Protein AF-A0A1M7BBT3-F1 (afdb_monomer_lite)

Radius of gyration: 15.67 Å; chains: 1; bounding box: 38×33×45 Å

Organism: NCBI:txid1123231

Sequence (164 aa):
MENLIQQIEKDLKNNKLELHSEPFFNFFADESNIVQGPHICQAVLFFNKALQILDIEPAEADREEHVLTGDYFFSQFYKILAAHNEYKVINDVSGISKVITSKKSAYARIPENPSHKELQHLLFAPLIYLVDNGYAHESLFNLIDQYIEDVDADRLPYITKKFG

Secondary structure (DSSP, 8-state):
-HHHHHHHHHHTT-TTS-GGG-HHHHHHHSGGGB-S-HHHHHHHHHHHHHHHHHHS---GGGHHHHHHHHHHHHHHHHHHHHHTT-HHHHHHHHHHHHHHHHHHHHHTTSSPPPPHHHHHHHHHHHHHHHHHTTSB-THHHHHHHHHHHH--GGG-TTTS----

Foldseek 3Di:
DVVVVVVLCVVLVPPPVPCVPDPLSVCLVPCVQFQDDSLLSQLLVLLLVLLVLVQFDDDPVCVVSSNVSSVVSPVSSCVSCVVVVVVVLVVVSVVLLVVLLVVLQVQLVDQDADDLVVVLSNRPVSVVVCVVVRGGDPCVVVVSSVVSVVDDPVRRCSRHPDDD

Structure (mmCIF, N/CA/C/O backbone):
data_AF-A0A1M7BBT3-F1
#
_entry.id   AF-A0A1M7BBT3-F1
#
loop_
_atom_site.group_PDB
_atom_site.id
_atom_site.type_symbol
_atom_site.label_atom_id
_atom_site.label_alt_id
_atom_site.label_comp_id
_atom_site.label_asym_id
_atom_site.label_entity_id
_atom_site.label_seq_id
_atom_site.pdbx_PDB_ins_code
_atom_site.Cartn_x
_atom_site.Cartn_y
_atom_site.Cartn_z
_atom_site.occupancy
_atom_site.B_iso_or_equiv
_atom_site.auth_seq_id
_atom_site.auth_comp_id
_atom_site.auth_asym_id
_atom_site.auth_atom_id
_atom_site.pdbx_PDB_model_num
ATOM 1 N N . MET A 1 1 ? -8.826 12.543 8.088 1.00 69.19 1 MET A N 1
ATOM 2 C CA . MET A 1 1 ? -7.850 12.293 7.003 1.00 69.19 1 MET A CA 1
ATOM 3 C C . MET A 1 1 ? -7.125 13.576 6.587 1.00 69.19 1 MET A C 1
ATOM 5 O O . MET A 1 1 ? -5.904 13.610 6.634 1.00 69.19 1 MET A O 1
ATOM 9 N N . GLU A 1 2 ? -7.859 14.647 6.279 1.00 67.06 2 GLU A N 1
ATOM 10 C CA . GLU A 1 2 ? -7.337 15.911 5.727 1.00 67.06 2 GLU A CA 1
ATOM 11 C C . GLU A 1 2 ? -6.203 16.571 6.536 1.00 67.06 2 GLU A C 1
ATOM 13 O O . GLU A 1 2 ? -5.148 16.856 5.978 1.00 67.06 2 GLU A O 1
ATOM 18 N N . ASN A 1 3 ? -6.348 16.701 7.863 1.00 70.12 3 ASN A N 1
ATOM 19 C CA . ASN A 1 3 ? -5.288 17.247 8.728 1.00 70.12 3 ASN A CA 1
ATOM 20 C C . ASN A 1 3 ? -3.985 16.430 8.689 1.00 70.12 3 ASN A C 1
ATOM 22 O O . ASN A 1 3 ? -2.905 16.994 8.850 1.00 70.12 3 ASN A O 1
ATOM 26 N N . LEU A 1 4 ? -4.075 15.108 8.496 1.00 69.81 4 LEU A N 1
ATOM 27 C CA . LEU A 1 4 ? -2.884 14.267 8.399 1.00 69.81 4 LEU A CA 1
ATOM 28 C C . LEU A 1 4 ? -2.223 14.422 7.030 1.00 69.81 4 LEU A C 1
ATOM 30 O O . LEU A 1 4 ? -1.008 14.531 6.980 1.00 69.81 4 LEU A O 1
ATOM 34 N N . ILE A 1 5 ? -2.998 14.491 5.944 1.00 69.25 5 ILE A N 1
ATOM 35 C CA . ILE A 1 5 ? -2.448 14.732 4.603 1.00 69.25 5 ILE A CA 1
ATOM 36 C C . ILE A 1 5 ? -1.713 16.081 4.567 1.00 69.25 5 ILE A C 1
ATOM 38 O O . ILE A 1 5 ? -0.548 16.121 4.186 1.00 69.25 5 ILE A O 1
ATOM 42 N N . GLN A 1 6 ? -2.328 17.149 5.085 1.00 69.69 6 GLN A N 1
ATOM 43 C CA . GLN A 1 6 ? -1.686 18.467 5.182 1.00 69.69 6 GLN A CA 1
ATOM 44 C C . GLN A 1 6 ? -0.402 18.431 6.020 1.00 69.69 6 GLN A C 1
ATOM 46 O O . GLN A 1 6 ? 0.576 19.115 5.713 1.00 69.69 6 GLN A O 1
ATOM 51 N N . GLN A 1 7 ? -0.387 17.636 7.094 1.00 72.38 7 GLN A N 1
ATOM 52 C CA . GLN A 1 7 ? 0.810 17.456 7.906 1.00 72.38 7 GLN A CA 1
ATOM 53 C C . GLN A 1 7 ? 1.907 16.700 7.147 1.00 72.38 7 GLN A C 1
ATOM 55 O O . GLN A 1 7 ? 3.062 17.102 7.222 1.00 72.38 7 GLN A O 1
ATOM 60 N N . ILE A 1 8 ? 1.556 15.671 6.376 1.00 71.56 8 ILE A N 1
ATOM 61 C CA . ILE A 1 8 ? 2.493 14.906 5.545 1.00 71.56 8 ILE A CA 1
ATOM 62 C C . ILE A 1 8 ? 3.100 15.786 4.449 1.00 71.56 8 ILE A C 1
ATOM 64 O O . ILE A 1 8 ? 4.318 15.820 4.290 1.00 71.56 8 ILE A O 1
ATOM 68 N N . GLU A 1 9 ? 2.275 16.546 3.730 1.00 70.75 9 GLU A N 1
ATOM 69 C CA . GLU A 1 9 ? 2.740 17.467 2.686 1.00 70.75 9 GLU A CA 1
ATOM 70 C C . GLU A 1 9 ? 3.672 18.544 3.260 1.00 70.75 9 GLU A C 1
ATOM 72 O O . GLU A 1 9 ? 4.712 18.867 2.677 1.00 70.75 9 GLU A O 1
ATOM 77 N N . LYS A 1 10 ? 3.351 19.046 4.459 1.00 73.31 10 LYS A N 1
ATOM 78 C CA . LYS A 1 10 ? 4.196 19.991 5.193 1.00 73.31 10 LYS A CA 1
ATOM 79 C C . LYS A 1 10 ? 5.519 19.368 5.645 1.00 73.31 10 LYS A C 1
ATOM 81 O O . LYS A 1 10 ? 6.560 20.010 5.499 1.00 73.31 10 LYS A O 1
ATOM 86 N N . ASP A 1 11 ? 5.484 18.161 6.205 1.00 71.56 11 ASP A N 1
ATOM 87 C CA . ASP A 1 11 ? 6.662 17.451 6.715 1.00 71.56 11 ASP A CA 1
ATOM 88 C C . ASP A 1 11 ? 7.646 17.131 5.586 1.00 71.56 11 ASP A C 1
ATOM 90 O O . ASP A 1 11 ? 8.857 17.281 5.754 1.00 71.56 11 ASP A O 1
ATOM 94 N N . LEU A 1 12 ? 7.127 16.758 4.415 1.00 68.50 12 LEU A N 1
ATOM 95 C CA . LEU A 1 12 ? 7.934 16.445 3.240 1.00 68.50 12 LEU A CA 1
ATOM 96 C C . LEU A 1 12 ? 8.448 17.701 2.518 1.00 68.50 12 LEU A C 1
ATOM 98 O O . LEU A 1 12 ? 9.298 17.579 1.645 1.00 68.50 12 LEU A O 1
ATOM 102 N N . LYS A 1 13 ? 7.978 18.912 2.874 1.00 63.31 13 LYS A N 1
ATOM 103 C CA . LYS A 1 13 ? 8.240 20.179 2.149 1.00 63.31 13 LYS A CA 1
ATOM 104 C C . LYS A 1 13 ? 7.987 20.072 0.637 1.00 63.31 13 LYS A C 1
ATOM 106 O O . LYS A 1 13 ? 8.541 20.851 -0.140 1.00 63.31 13 LYS A O 1
ATOM 111 N N . ASN A 1 14 ? 7.165 19.111 0.222 1.00 55.19 14 ASN A N 1
ATOM 112 C CA . ASN A 1 14 ? 7.085 18.666 -1.157 1.00 55.19 14 ASN A CA 1
ATOM 113 C C . ASN A 1 14 ? 5.645 18.779 -1.654 1.00 55.19 14 ASN A C 1
ATOM 115 O O . ASN A 1 14 ? 4.851 17.850 -1.537 1.00 55.19 14 ASN A O 1
ATOM 119 N N . ASN A 1 15 ? 5.316 19.925 -2.253 1.00 51.12 15 ASN A N 1
ATOM 120 C CA . ASN A 1 15 ? 4.012 20.176 -2.883 1.00 51.12 15 ASN A CA 1
ATOM 121 C C . ASN A 1 15 ? 3.760 19.304 -4.135 1.00 51.12 15 ASN A C 1
ATOM 123 O O . ASN A 1 15 ? 2.745 19.480 -4.796 1.00 51.12 15 ASN A O 1
ATOM 127 N N . LYS A 1 16 ? 4.685 18.406 -4.505 1.00 55.78 16 LYS A N 1
ATOM 128 C CA . LYS A 1 16 ? 4.603 17.588 -5.725 1.00 55.78 16 LYS A CA 1
ATOM 129 C C . LYS A 1 16 ? 3.778 16.309 -5.577 1.00 55.78 16 LYS A C 1
ATOM 131 O O . LYS A 1 16 ? 3.407 15.732 -6.591 1.00 55.78 16 LYS A O 1
ATOM 136 N N . LEU A 1 17 ? 3.549 15.824 -4.355 1.00 61.62 17 LEU A N 1
ATOM 137 C CA . LEU A 1 17 ? 2.871 14.536 -4.154 1.00 61.62 17 LEU A CA 1
ATOM 138 C C . LEU A 1 17 ? 1.357 14.609 -4.381 1.00 61.62 17 LEU A C 1
ATOM 140 O O . LEU A 1 17 ? 0.762 13.555 -4.585 1.00 61.62 17 LEU A O 1
ATOM 144 N N . GLU A 1 18 ? 0.776 15.818 -4.340 1.00 63.72 18 GLU A N 1
ATOM 145 C CA . GLU A 1 18 ? -0.656 16.105 -4.517 1.00 63.72 18 GLU A CA 1
ATOM 146 C C . GLU A 1 18 ? -1.559 15.014 -3.913 1.00 63.72 18 GLU A C 1
ATOM 148 O O . GLU A 1 18 ? -2.469 14.499 -4.553 1.00 63.72 18 GLU A O 1
ATOM 153 N N . LEU A 1 19 ? -1.306 14.617 -2.662 1.00 66.88 19 LEU A N 1
ATOM 154 C CA . LEU A 1 19 ? -1.981 13.459 -2.058 1.00 66.88 19 LEU A CA 1
ATOM 155 C C . LEU A 1 19 ? -3.493 13.688 -1.941 1.00 66.88 19 LEU A C 1
ATOM 157 O O . LEU A 1 19 ? -4.279 12.747 -1.962 1.00 66.88 19 LEU A O 1
ATOM 161 N N . HIS A 1 20 ? -3.906 14.952 -1.861 1.00 62.22 20 HIS A N 1
ATOM 162 C CA . HIS A 1 20 ? -5.305 15.367 -1.904 1.00 62.22 20 HIS A CA 1
ATOM 163 C C . HIS A 1 20 ? -5.999 15.118 -3.258 1.00 62.22 20 HIS A C 1
ATOM 165 O O . HIS A 1 20 ? -7.223 15.012 -3.300 1.00 62.22 20 HIS A O 1
ATOM 171 N N . SER A 1 21 ? -5.261 15.024 -4.369 1.00 63.81 21 SER A N 1
ATOM 172 C CA . SER A 1 21 ? -5.823 14.697 -5.688 1.00 63.81 21 SER A CA 1
ATOM 173 C C . SER A 1 21 ? -5.771 13.196 -5.992 1.00 63.81 21 SER A C 1
ATOM 175 O O . SER A 1 21 ? -6.361 12.742 -6.973 1.00 63.81 21 SER A O 1
ATOM 177 N N . GLU A 1 22 ? -5.135 12.399 -5.128 1.00 80.81 22 GLU A N 1
ATOM 178 C CA . GLU A 1 22 ? -4.985 10.967 -5.337 1.00 80.81 22 GLU A CA 1
ATOM 179 C C . GLU A 1 22 ? -6.304 10.205 -5.069 1.00 80.81 22 GLU A C 1
ATOM 181 O O . GLU A 1 22 ? -6.872 10.301 -3.973 1.00 80.81 22 GLU A O 1
ATOM 186 N N . PRO A 1 23 ? -6.796 9.392 -6.028 1.00 86.69 23 PRO A N 1
ATOM 187 C CA . PRO A 1 23 ? -8.113 8.758 -5.928 1.00 86.69 23 PRO A CA 1
ATOM 188 C C . PRO A 1 23 ? -8.309 7.895 -4.675 1.00 86.69 23 PRO A C 1
ATOM 190 O O . PRO A 1 23 ? -9.379 7.917 -4.070 1.00 86.69 23 PRO A O 1
ATOM 193 N N . PHE A 1 24 ? -7.271 7.178 -4.236 1.00 91.00 24 PHE A N 1
ATOM 194 C CA . PHE A 1 24 ? -7.340 6.325 -3.045 1.00 91.00 24 PHE A CA 1
ATOM 195 C C . PHE A 1 24 ? -7.430 7.131 -1.743 1.00 91.00 24 PHE A C 1
ATOM 197 O O . PHE A 1 24 ? -8.125 6.726 -0.813 1.00 91.00 24 PHE A O 1
ATOM 204 N N . PHE A 1 25 ? -6.784 8.297 -1.671 1.00 88.88 25 PHE A N 1
ATOM 205 C CA . PHE A 1 25 ? -6.908 9.189 -0.517 1.00 88.88 25 PHE A CA 1
ATOM 206 C C . PHE A 1 25 ? -8.300 9.808 -0.437 1.00 88.88 25 PHE A C 1
ATOM 208 O O . PHE 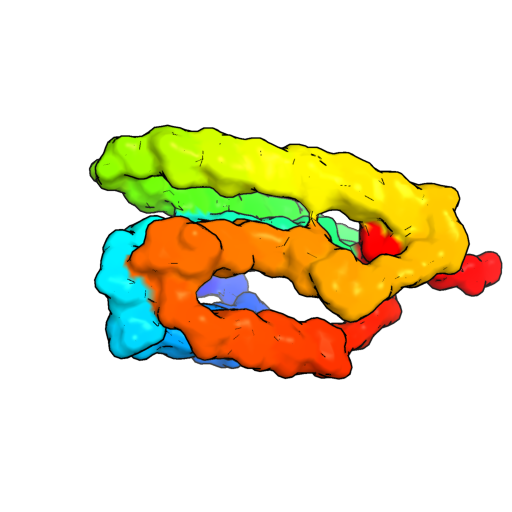A 1 25 ? -8.862 9.886 0.654 1.00 88.88 25 PHE A O 1
ATOM 215 N N . ASN A 1 26 ? -8.884 10.164 -1.583 1.00 88.88 26 ASN A N 1
ATOM 216 C CA . ASN A 1 26 ? -10.268 10.629 -1.661 1.00 88.88 26 ASN A CA 1
ATOM 217 C C . ASN A 1 26 ? -11.268 9.534 -1.275 1.00 88.88 26 ASN A C 1
ATOM 219 O O . ASN A 1 26 ? -12.204 9.798 -0.525 1.00 88.88 26 ASN A O 1
ATOM 223 N N . PHE A 1 27 ? -11.029 8.292 -1.702 1.00 92.00 27 PHE A N 1
ATOM 224 C CA . PHE A 1 27 ? -11.851 7.145 -1.316 1.00 92.00 27 PHE A CA 1
ATOM 225 C C . PHE A 1 27 ? -11.932 6.980 0.207 1.00 92.00 27 PHE A C 1
ATOM 227 O O . PHE A 1 27 ? -13.025 6.876 0.757 1.00 92.00 27 PHE A O 1
ATOM 234 N N . PHE A 1 28 ? -10.789 7.020 0.899 1.00 91.56 28 PHE A N 1
ATOM 235 C CA . PHE A 1 28 ? -10.725 6.888 2.360 1.00 91.56 28 PHE A CA 1
ATOM 236 C C . PHE A 1 28 ? -10.984 8.196 3.129 1.00 91.56 28 PHE A C 1
ATOM 238 O O . PHE A 1 28 ? -10.994 8.190 4.362 1.00 91.56 28 PHE A O 1
ATOM 245 N N . ALA A 1 29 ? -11.172 9.324 2.437 1.00 88.06 29 ALA A N 1
ATOM 246 C CA . ALA A 1 29 ? -11.654 10.558 3.052 1.00 88.06 29 ALA A CA 1
ATOM 247 C C . ALA A 1 29 ? -13.170 10.512 3.303 1.00 88.06 29 ALA A C 1
ATOM 249 O O . ALA A 1 29 ? -13.643 11.140 4.249 1.00 88.06 29 ALA A O 1
ATOM 250 N N . ASP A 1 30 ? -13.911 9.750 2.496 1.00 89.69 30 ASP A N 1
ATOM 251 C CA . ASP A 1 30 ? -15.323 9.455 2.720 1.00 89.69 30 ASP A CA 1
ATOM 252 C C . ASP A 1 30 ? -15.470 8.286 3.708 1.00 89.69 30 ASP A C 1
ATOM 254 O O . ASP A 1 30 ? -15.163 7.131 3.403 1.00 89.69 30 ASP A O 1
ATOM 258 N N . GLU A 1 31 ? -15.953 8.592 4.914 1.00 88.06 31 GLU A N 1
ATOM 259 C CA . GLU A 1 31 ? -16.127 7.610 5.989 1.00 88.06 31 GLU A CA 1
ATOM 260 C C . GLU A 1 31 ? -17.113 6.489 5.629 1.00 88.06 31 GLU A C 1
ATOM 262 O O . GLU A 1 31 ? -17.016 5.406 6.200 1.00 88.06 31 GLU A O 1
ATOM 267 N N . SER A 1 32 ? -18.016 6.692 4.661 1.00 92.50 32 SER A N 1
ATOM 268 C CA . SER A 1 32 ? -18.947 5.644 4.217 1.00 92.50 32 SER A CA 1
ATOM 269 C C . SER A 1 32 ? -18.258 4.480 3.495 1.00 92.50 32 SER A C 1
ATOM 271 O O . SER A 1 32 ? -18.806 3.379 3.439 1.00 92.50 32 SER A O 1
ATOM 273 N N . ASN A 1 33 ? -17.033 4.689 3.002 1.00 93.81 33 ASN A N 1
ATOM 274 C CA . ASN A 1 33 ? -16.213 3.648 2.380 1.00 93.81 33 ASN A CA 1
ATOM 275 C C . ASN A 1 33 ? -15.412 2.815 3.400 1.00 93.81 33 ASN A C 1
ATOM 277 O O . ASN A 1 33 ? -14.817 1.794 3.038 1.00 93.81 33 ASN A O 1
ATOM 281 N N . ILE A 1 34 ? -15.388 3.235 4.671 1.00 94.94 34 ILE A N 1
ATOM 282 C CA . ILE A 1 34 ? -14.697 2.550 5.766 1.00 94.94 34 ILE A CA 1
ATOM 283 C C . ILE A 1 34 ? -15.723 1.741 6.560 1.00 94.94 34 ILE A C 1
ATOM 285 O O . ILE A 1 34 ? -16.635 2.289 7.169 1.00 94.94 34 ILE A O 1
ATOM 289 N N . VAL A 1 35 ? -15.542 0.422 6.604 1.00 95.88 35 VAL A N 1
ATOM 290 C CA . VAL A 1 35 ? -16.421 -0.477 7.367 1.00 95.88 35 VAL A CA 1
ATOM 291 C C . VAL A 1 35 ? -16.047 -0.454 8.849 1.00 95.88 35 VAL A C 1
ATOM 293 O O . VAL A 1 35 ? -16.912 -0.367 9.718 1.00 95.88 35 VAL A O 1
ATOM 296 N N . GLN A 1 36 ? -14.747 -0.526 9.148 1.00 95.06 36 GLN A N 1
ATOM 297 C CA . GLN A 1 36 ? -14.203 -0.453 10.506 1.00 95.06 36 GLN A CA 1
ATOM 298 C C . GLN A 1 36 ? -12.707 -0.127 10.481 1.00 95.06 36 GLN A C 1
ATOM 300 O O . GLN A 1 36 ? -12.031 -0.300 9.470 1.00 95.06 36 GLN A O 1
ATOM 305 N N . GLY A 1 37 ? -12.168 0.297 11.626 1.00 94.12 37 GLY A N 1
ATOM 306 C CA . GLY A 1 37 ? -10.733 0.550 11.776 1.00 94.12 37 GLY A CA 1
ATOM 307 C C . GLY A 1 37 ? -10.214 1.629 10.816 1.00 94.12 37 GLY A C 1
ATOM 308 O O . GLY A 1 37 ? -9.363 1.332 9.977 1.00 94.12 37 GLY A O 1
ATOM 309 N N . PRO A 1 38 ? -10.684 2.886 10.919 1.00 94.25 38 PRO A N 1
ATOM 310 C CA . PRO A 1 38 ? -10.234 3.967 10.038 1.00 94.25 38 PRO A CA 1
ATOM 311 C C . PRO A 1 38 ? -8.715 4.187 10.100 1.00 94.25 38 PRO A C 1
ATOM 313 O O . PRO A 1 38 ? -8.089 4.460 9.077 1.00 94.25 38 PRO A O 1
ATOM 316 N N . HIS A 1 39 ? -8.096 3.990 11.271 1.00 94.25 39 HIS A N 1
ATOM 317 C CA . HIS A 1 39 ? -6.640 4.037 11.442 1.00 94.25 39 HIS A CA 1
ATOM 318 C C . HIS A 1 39 ? -5.920 2.917 10.681 1.00 94.25 39 HIS A C 1
ATOM 320 O O . HIS A 1 39 ? -4.824 3.142 10.174 1.00 94.25 39 HIS A O 1
ATOM 326 N N . ILE A 1 40 ? -6.533 1.734 10.561 1.00 96.50 40 ILE A N 1
ATOM 327 C CA . ILE A 1 40 ? -5.997 0.610 9.781 1.00 96.50 40 ILE A CA 1
ATOM 328 C C . ILE A 1 40 ? -6.060 0.933 8.292 1.00 96.50 40 ILE A C 1
ATOM 330 O O . ILE A 1 40 ? -5.036 0.846 7.619 1.00 96.50 40 ILE A O 1
ATOM 334 N N . CYS A 1 41 ? -7.223 1.367 7.796 1.00 95.62 41 CYS A N 1
ATOM 335 C CA . CYS A 1 41 ? -7.388 1.762 6.395 1.00 95.62 41 CYS A CA 1
ATOM 336 C C . CYS A 1 41 ? -6.367 2.835 5.996 1.00 95.62 41 CYS A C 1
ATOM 338 O O . CYS A 1 41 ? -5.666 2.703 4.995 1.00 95.62 41 CYS A O 1
ATOM 340 N N . GLN A 1 42 ? -6.217 3.855 6.841 1.00 93.19 42 GLN A N 1
ATOM 341 C CA . GLN A 1 42 ? -5.255 4.931 6.644 1.00 93.19 42 GLN A CA 1
ATOM 342 C C . GLN A 1 42 ? -3.800 4.444 6.654 1.00 93.19 42 GLN A C 1
ATOM 344 O O . GLN A 1 42 ? -3.021 4.802 5.773 1.00 93.19 42 GLN A O 1
ATOM 349 N N . ALA A 1 43 ? -3.413 3.630 7.639 1.00 95.38 43 ALA A N 1
ATOM 350 C CA . ALA A 1 43 ? -2.051 3.119 7.726 1.00 95.38 43 ALA A CA 1
ATOM 351 C C . ALA A 1 43 ? -1.703 2.251 6.512 1.00 95.38 43 ALA A C 1
ATOM 353 O O . ALA A 1 43 ? -0.635 2.405 5.920 1.00 95.38 43 ALA A O 1
ATOM 354 N N . VAL A 1 44 ? -2.605 1.350 6.124 1.00 96.44 44 VAL A N 1
ATOM 355 C CA . VAL A 1 44 ? -2.392 0.444 4.992 1.00 96.44 44 VAL A CA 1
ATOM 356 C C . VAL A 1 44 ? -2.374 1.201 3.663 1.00 96.44 44 VAL A C 1
ATOM 358 O O . VAL A 1 44 ? -1.576 0.853 2.794 1.00 96.44 44 VAL A O 1
ATOM 361 N N . LEU A 1 45 ? -3.147 2.284 3.524 1.00 95.12 45 LEU A N 1
ATOM 362 C CA . LEU A 1 45 ? -3.033 3.199 2.388 1.00 95.12 45 LEU A CA 1
ATOM 363 C C . LEU A 1 45 ? -1.624 3.798 2.279 1.00 95.12 45 LEU A C 1
ATOM 365 O O . LEU A 1 45 ? -1.031 3.763 1.202 1.00 95.12 45 LEU A O 1
ATOM 369 N N . PHE A 1 46 ? -1.048 4.284 3.385 1.00 94.00 46 PHE A N 1
ATOM 370 C CA . PHE A 1 46 ? 0.331 4.786 3.380 1.00 94.00 46 PHE A CA 1
ATOM 371 C C . PHE A 1 46 ? 1.342 3.708 3.014 1.00 94.00 46 PHE A C 1
ATOM 373 O O . PHE A 1 46 ? 2.261 3.962 2.240 1.00 94.00 46 PHE A O 1
ATOM 380 N N . PHE A 1 47 ? 1.156 2.493 3.521 1.00 95.25 47 PHE A N 1
ATOM 381 C CA . PHE A 1 47 ? 2.015 1.374 3.163 1.00 95.25 47 PHE A CA 1
ATOM 382 C C . PHE A 1 47 ? 1.942 1.050 1.666 1.00 95.25 47 PHE A C 1
ATOM 384 O O . PHE A 1 47 ? 2.971 0.845 1.025 1.00 95.25 47 PHE A O 1
ATOM 391 N N . ASN A 1 48 ? 0.736 1.049 1.089 1.00 94.44 48 ASN A N 1
ATOM 392 C CA . ASN A 1 48 ? 0.552 0.854 -0.345 1.00 94.44 48 ASN A CA 1
ATOM 393 C C . ASN A 1 48 ? 1.234 1.965 -1.151 1.00 94.44 48 ASN A C 1
ATOM 395 O O . ASN A 1 48 ? 1.954 1.679 -2.104 1.00 94.44 48 ASN A O 1
ATOM 399 N N . LYS A 1 49 ? 1.072 3.224 -0.727 1.00 91.44 49 LYS A N 1
ATOM 400 C CA . LYS A 1 49 ? 1.718 4.370 -1.370 1.00 91.44 49 LYS A CA 1
ATOM 401 C C . LYS A 1 49 ? 3.241 4.265 -1.334 1.00 91.44 49 LYS A C 1
ATOM 403 O O . LYS A 1 49 ? 3.893 4.539 -2.337 1.00 91.44 49 LYS A O 1
ATOM 408 N N . ALA A 1 50 ? 3.808 3.823 -0.212 1.00 91.69 50 ALA A N 1
ATOM 409 C CA . ALA A 1 50 ? 5.243 3.591 -0.085 1.00 91.69 50 ALA A CA 1
ATOM 410 C C . ALA A 1 50 ? 5.744 2.559 -1.109 1.00 91.69 50 ALA A C 1
ATOM 412 O O . ALA A 1 50 ? 6.756 2.786 -1.765 1.00 91.69 50 ALA A O 1
ATOM 413 N N . LEU A 1 51 ? 5.011 1.455 -1.296 1.00 90.44 51 LEU A N 1
ATOM 414 C CA . LEU A 1 51 ? 5.348 0.451 -2.310 1.00 90.44 51 LEU A CA 1
ATOM 415 C C . LEU A 1 51 ? 5.262 1.012 -3.732 1.00 90.44 51 LEU A C 1
ATOM 417 O O . LEU A 1 51 ? 6.171 0.775 -4.518 1.00 90.44 51 LEU A O 1
ATOM 421 N N . GLN A 1 52 ? 4.219 1.782 -4.042 1.00 87.50 52 GLN A N 1
ATOM 422 C CA . GLN A 1 52 ? 4.063 2.406 -5.359 1.00 87.50 52 GLN A CA 1
ATOM 423 C C . GLN A 1 52 ? 5.168 3.415 -5.666 1.00 87.50 52 GLN A C 1
ATOM 425 O O . GLN A 1 52 ? 5.605 3.504 -6.808 1.00 87.50 52 GLN A O 1
ATOM 430 N N . ILE A 1 53 ? 5.633 4.164 -4.661 1.00 86.00 53 ILE A N 1
ATOM 431 C CA . ILE A 1 53 ? 6.797 5.040 -4.812 1.00 86.00 53 ILE A CA 1
ATOM 432 C C . ILE A 1 53 ? 7.990 4.188 -5.244 1.00 86.00 53 ILE A C 1
ATOM 434 O O . ILE A 1 53 ? 8.540 4.442 -6.304 1.00 86.00 53 ILE A O 1
ATOM 438 N N . LEU A 1 54 ? 8.300 3.111 -4.515 1.00 83.69 54 LEU A N 1
ATOM 439 C CA . LEU A 1 54 ? 9.420 2.220 -4.845 1.00 83.69 54 LEU A CA 1
ATOM 440 C C . LEU A 1 54 ? 9.310 1.524 -6.214 1.00 83.69 54 LEU A C 1
ATOM 442 O O . LEU A 1 54 ? 10.324 1.064 -6.739 1.00 83.69 54 LEU A O 1
ATOM 446 N N . ASP A 1 55 ? 8.108 1.421 -6.782 1.00 81.44 55 ASP A N 1
ATOM 447 C CA . ASP A 1 55 ? 7.894 0.846 -8.112 1.00 81.44 55 ASP A CA 1
ATOM 448 C C . ASP A 1 55 ? 8.266 1.804 -9.256 1.00 81.44 55 ASP A C 1
ATOM 450 O O . ASP A 1 55 ? 8.424 1.355 -10.394 1.00 81.44 55 ASP A O 1
ATOM 454 N N . ILE A 1 56 ? 8.428 3.099 -8.972 1.00 81.06 56 ILE A N 1
ATOM 455 C CA . ILE A 1 56 ? 8.772 4.132 -9.951 1.00 81.06 56 ILE A CA 1
ATOM 456 C C . ILE A 1 56 ? 10.281 4.379 -9.906 1.00 81.06 56 ILE A C 1
ATOM 458 O O . ILE A 1 56 ? 10.861 4.580 -8.845 1.00 81.06 56 ILE A O 1
ATOM 462 N N . GLU A 1 57 ? 10.933 4.421 -11.067 1.00 79.81 57 GLU A N 1
ATOM 463 C CA . GLU A 1 57 ? 12.332 4.842 -11.146 1.00 79.81 57 GLU A CA 1
ATOM 464 C C . GLU A 1 57 ? 12.423 6.381 -11.110 1.00 79.81 57 GLU A C 1
ATOM 466 O O . GLU A 1 57 ? 11.912 7.043 -12.021 1.00 79.81 57 GLU A O 1
ATOM 471 N N . PRO A 1 58 ? 13.031 6.984 -10.069 1.00 81.00 58 PRO A N 1
ATOM 472 C CA . PRO A 1 58 ? 13.199 8.429 -10.011 1.00 81.00 58 PRO A CA 1
ATOM 473 C C . PRO A 1 58 ? 14.327 8.888 -10.937 1.00 81.00 58 PRO A C 1
ATOM 475 O O . PRO A 1 58 ? 15.264 8.144 -11.234 1.00 81.00 58 PRO A O 1
ATOM 478 N N . ALA A 1 59 ? 14.295 10.163 -11.327 1.00 80.75 59 ALA A N 1
ATOM 479 C CA . ALA A 1 59 ? 15.465 10.804 -11.914 1.00 80.75 59 ALA A CA 1
ATOM 480 C C . ALA A 1 59 ? 16.630 10.813 -10.907 1.00 80.75 59 ALA A C 1
ATOM 482 O O . ALA A 1 59 ? 16.418 10.882 -9.697 1.00 80.75 59 ALA A O 1
ATOM 483 N N . GLU A 1 60 ? 17.872 10.794 -11.398 1.00 81.81 60 GLU A N 1
ATOM 484 C CA . GLU A 1 60 ? 19.069 10.725 -10.543 1.00 81.81 60 GLU A CA 1
ATOM 485 C C . GLU A 1 60 ? 19.114 11.850 -9.494 1.00 81.81 60 GLU A C 1
ATOM 487 O O . GLU A 1 60 ? 19.454 11.603 -8.338 1.00 81.81 60 GLU A O 1
ATOM 492 N N . ALA A 1 61 ? 18.689 13.059 -9.877 1.00 83.75 61 ALA A N 1
ATOM 493 C CA . ALA A 1 61 ? 18.633 14.227 -8.999 1.00 83.75 61 ALA A CA 1
ATOM 494 C C . ALA A 1 61 ? 17.597 14.106 -7.864 1.00 83.75 61 ALA A C 1
ATOM 496 O O . ALA A 1 61 ? 17.781 14.718 -6.816 1.00 83.75 61 ALA A O 1
ATOM 497 N N . ASP A 1 62 ? 16.551 13.297 -8.053 1.00 83.31 62 ASP A N 1
ATOM 498 C CA . ASP A 1 62 ? 15.433 13.147 -7.113 1.00 83.31 62 ASP A CA 1
ATOM 499 C C . ASP A 1 62 ? 15.524 11.835 -6.309 1.00 83.31 62 ASP A C 1
ATOM 501 O O . ASP A 1 62 ? 14.647 11.522 -5.504 1.00 83.31 62 ASP A O 1
ATOM 505 N N . ARG A 1 63 ? 16.577 11.031 -6.517 1.00 81.88 63 ARG A N 1
ATOM 506 C CA . ARG A 1 63 ? 16.686 9.676 -5.956 1.00 81.88 63 ARG A CA 1
ATOM 507 C C . ARG A 1 63 ? 16.654 9.650 -4.429 1.00 81.88 63 ARG A C 1
ATOM 509 O O . ARG A 1 63 ? 15.991 8.792 -3.852 1.00 81.88 63 ARG A O 1
ATOM 516 N N . GLU A 1 64 ? 17.382 10.554 -3.777 1.00 83.06 64 GLU A N 1
ATOM 517 C CA . GLU A 1 64 ? 17.417 10.632 -2.312 1.00 83.06 64 GLU A CA 1
ATOM 518 C C . GLU A 1 64 ? 16.040 10.999 -1.750 1.00 83.06 64 GLU A C 1
ATOM 520 O O . GLU A 1 64 ? 15.517 10.306 -0.880 1.00 83.06 64 GLU A O 1
ATOM 525 N N . GLU A 1 65 ? 15.414 12.037 -2.304 1.00 84.00 65 GLU A N 1
ATOM 526 C CA . GLU A 1 65 ? 14.082 12.491 -1.903 1.00 84.00 65 GLU A CA 1
ATOM 527 C C . GLU A 1 65 ? 13.021 11.405 -2.114 1.00 84.00 65 GLU A C 1
ATOM 529 O O . GLU A 1 65 ? 12.173 11.176 -1.250 1.00 84.00 65 GLU A O 1
ATOM 534 N N . HIS A 1 66 ? 13.099 10.689 -3.233 1.00 84.00 66 HIS A N 1
ATOM 535 C CA . HIS A 1 66 ? 12.207 9.588 -3.556 1.00 84.00 66 HIS A CA 1
ATOM 536 C C . HIS A 1 66 ? 12.288 8.451 -2.523 1.00 84.00 66 HIS A C 1
ATOM 538 O O . HIS A 1 66 ? 11.257 8.006 -2.016 1.00 84.00 66 HIS A O 1
ATOM 544 N N . VAL A 1 67 ? 13.504 8.026 -2.151 1.00 84.69 67 VAL A N 1
ATOM 545 C CA . VAL A 1 67 ? 13.706 6.996 -1.115 1.00 84.69 67 VAL A CA 1
ATOM 546 C C . VAL A 1 67 ? 13.192 7.478 0.242 1.00 84.69 67 VAL A C 1
ATOM 548 O O . VAL A 1 67 ? 12.420 6.771 0.888 1.00 84.69 67 VAL A O 1
ATOM 551 N N . LEU A 1 68 ? 13.550 8.700 0.649 1.00 86.56 68 LEU A N 1
ATOM 552 C CA . LEU A 1 68 ? 13.118 9.265 1.931 1.00 86.56 68 LEU A CA 1
ATOM 553 C C . LEU A 1 68 ? 11.595 9.412 2.021 1.00 86.56 68 LEU A C 1
ATOM 555 O O . LEU A 1 68 ? 11.016 9.207 3.088 1.00 86.56 68 LEU A O 1
ATOM 559 N N . THR A 1 69 ? 10.937 9.730 0.907 1.00 86.69 69 THR A N 1
ATOM 560 C CA . THR A 1 69 ? 9.475 9.813 0.843 1.00 86.69 69 THR A CA 1
ATOM 561 C C . THR A 1 69 ? 8.840 8.440 1.072 1.00 86.69 69 THR A C 1
ATOM 563 O O . THR A 1 69 ? 7.912 8.320 1.873 1.00 86.69 69 THR A O 1
ATOM 566 N N . GLY A 1 70 ? 9.356 7.389 0.424 1.00 89.06 70 GLY A N 1
ATOM 567 C CA . GLY A 1 70 ? 8.900 6.015 0.655 1.00 89.06 70 GLY A CA 1
ATOM 568 C C . GLY A 1 70 ? 9.076 5.579 2.115 1.00 89.06 70 GLY A C 1
ATOM 569 O O . GLY A 1 70 ? 8.125 5.110 2.746 1.00 89.06 70 GLY A O 1
ATOM 570 N N . ASP A 1 71 ? 10.261 5.814 2.684 1.00 89.62 71 ASP A N 1
ATOM 571 C CA . ASP A 1 71 ? 10.569 5.498 4.085 1.00 89.62 71 ASP A CA 1
ATOM 572 C C . ASP A 1 71 ? 9.665 6.256 5.066 1.00 89.62 71 ASP A C 1
ATOM 574 O O . ASP A 1 71 ? 9.209 5.695 6.068 1.00 89.62 71 ASP A O 1
ATOM 578 N N . TYR A 1 72 ? 9.343 7.517 4.766 1.00 89.69 72 TYR A N 1
ATOM 579 C CA . TYR A 1 72 ?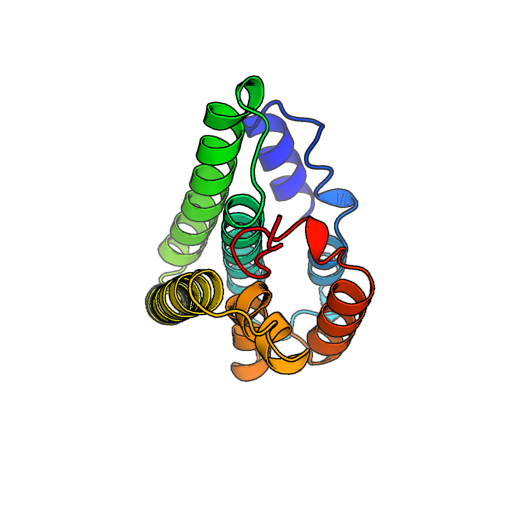 8.407 8.301 5.562 1.00 89.69 72 TYR A CA 1
ATOM 580 C C . TYR A 1 72 ? 7.023 7.643 5.604 1.00 89.69 72 TYR A C 1
ATOM 582 O O . TYR A 1 72 ? 6.480 7.444 6.694 1.00 89.69 72 TYR A O 1
ATOM 590 N N . PHE A 1 73 ? 6.463 7.240 4.461 1.00 91.81 73 PHE A N 1
ATOM 591 C CA . PHE A 1 73 ? 5.160 6.571 4.427 1.00 91.81 73 PHE A CA 1
ATOM 592 C C . PHE A 1 73 ? 5.165 5.231 5.174 1.00 91.81 73 PHE A C 1
ATOM 594 O O . PHE A 1 73 ? 4.237 4.959 5.944 1.00 91.81 73 PHE A O 1
ATOM 601 N N . PHE A 1 74 ? 6.232 4.433 5.050 1.00 93.44 74 PHE A N 1
ATOM 602 C CA . PHE A 1 74 ? 6.395 3.231 5.875 1.00 93.44 74 PHE A CA 1
ATOM 603 C C . PHE A 1 74 ? 6.419 3.561 7.368 1.00 93.44 74 PHE A C 1
ATOM 605 O O . PHE A 1 74 ? 5.768 2.882 8.165 1.00 93.44 74 PHE A O 1
ATOM 612 N N . SER A 1 75 ? 7.125 4.622 7.766 1.00 93.31 75 SER A N 1
ATOM 613 C CA . SER A 1 75 ? 7.183 5.034 9.170 1.00 93.31 75 SER A CA 1
ATOM 614 C C . SER A 1 75 ? 5.803 5.421 9.718 1.00 93.31 75 SER A C 1
ATOM 616 O O . SER A 1 75 ? 5.475 5.044 10.845 1.00 93.31 75 SER A O 1
ATOM 618 N N . GLN A 1 76 ? 4.958 6.090 8.919 1.00 92.62 76 GLN A N 1
ATOM 619 C CA . GLN A 1 76 ? 3.586 6.428 9.314 1.00 92.62 76 GLN A CA 1
ATOM 620 C C . GLN A 1 76 ? 2.727 5.175 9.493 1.00 92.62 76 GLN A C 1
ATOM 622 O O . GLN A 1 76 ? 2.011 5.079 10.489 1.00 92.62 76 GLN A O 1
ATOM 627 N N . PHE A 1 77 ? 2.847 4.188 8.598 1.00 95.50 77 PHE A N 1
ATOM 628 C CA . PHE A 1 77 ? 2.179 2.893 8.752 1.00 95.50 77 PHE A CA 1
ATOM 629 C C . PHE A 1 77 ? 2.513 2.238 10.101 1.00 95.50 77 PHE A C 1
ATOM 631 O O . PHE A 1 77 ? 1.607 1.938 10.883 1.00 95.50 77 PHE A O 1
ATOM 638 N N . TYR A 1 78 ? 3.803 2.075 10.416 1.00 95.44 78 TYR A N 1
ATOM 639 C CA . TYR A 1 78 ? 4.214 1.444 11.674 1.00 95.44 78 TYR A CA 1
ATOM 640 C C . TYR A 1 78 ? 3.780 2.261 12.889 1.00 95.44 78 TYR A C 1
ATOM 642 O O . TYR A 1 78 ? 3.287 1.697 13.865 1.00 95.44 78 TYR A O 1
ATOM 650 N N . LYS A 1 79 ? 3.925 3.589 12.831 1.00 94.88 79 LYS A N 1
ATOM 651 C CA . LYS A 1 79 ? 3.561 4.495 13.923 1.00 94.88 79 LYS A CA 1
ATOM 652 C C . LYS A 1 79 ? 2.070 4.426 14.251 1.00 94.88 79 LYS A C 1
ATOM 654 O O . LYS A 1 79 ? 1.721 4.302 15.424 1.00 94.88 79 LYS A O 1
ATOM 659 N N . ILE A 1 80 ? 1.200 4.501 13.241 1.00 94.69 80 ILE A N 1
ATOM 660 C CA . ILE A 1 80 ? -0.257 4.492 13.430 1.00 94.69 80 ILE A CA 1
ATOM 661 C C . ILE A 1 80 ? -0.710 3.154 14.017 1.00 94.69 80 ILE A C 1
ATOM 663 O O . ILE A 1 80 ? -1.437 3.143 15.011 1.00 94.69 80 ILE A O 1
ATOM 667 N N . LEU A 1 81 ? -0.255 2.033 13.451 1.00 96.56 81 LEU A N 1
ATOM 668 C CA . LEU A 1 81 ? -0.675 0.707 13.906 1.00 96.56 81 LEU A CA 1
ATOM 669 C C . LEU A 1 81 ? -0.109 0.354 15.286 1.00 96.56 81 LEU A C 1
ATOM 671 O O . LEU A 1 81 ? -0.838 -0.178 16.123 1.00 96.56 81 LEU A O 1
ATOM 675 N N . ALA A 1 82 ? 1.152 0.696 15.566 1.00 95.75 82 ALA A N 1
ATOM 676 C CA . ALA A 1 82 ? 1.752 0.460 16.878 1.00 95.75 82 ALA A CA 1
ATOM 677 C C . ALA A 1 82 ? 1.049 1.262 17.983 1.00 95.75 82 ALA A C 1
ATOM 679 O O . ALA A 1 82 ? 0.835 0.730 19.068 1.00 95.75 82 ALA A O 1
ATOM 680 N N . ALA A 1 83 ? 0.629 2.502 17.703 1.00 96.06 83 ALA A N 1
ATOM 681 C CA . ALA A 1 83 ? -0.123 3.320 18.658 1.00 96.06 83 ALA A CA 1
ATOM 682 C C . ALA A 1 83 ? -1.485 2.710 19.044 1.00 96.06 83 ALA A C 1
ATOM 684 O O . ALA A 1 83 ? -1.992 2.990 20.128 1.00 96.06 83 ALA A O 1
ATOM 685 N N . HIS A 1 84 ? -2.050 1.858 18.183 1.00 96.12 84 HIS A N 1
ATOM 686 C CA . HIS A 1 84 ? -3.333 1.183 18.396 1.00 96.12 84 HIS A CA 1
ATOM 687 C C . HIS A 1 84 ? -3.181 -0.315 18.721 1.00 96.12 84 HIS A C 1
ATOM 689 O O . HIS A 1 84 ? -4.180 -1.01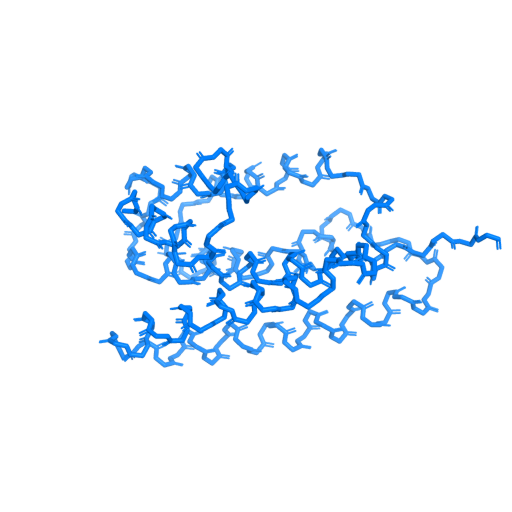5 18.842 1.00 96.12 84 HIS A O 1
ATOM 695 N N . ASN A 1 85 ? -1.951 -0.810 18.915 1.00 96.06 85 ASN A N 1
ATOM 696 C CA . ASN A 1 85 ? -1.634 -2.224 19.167 1.00 96.06 85 ASN A CA 1
ATOM 697 C C . ASN A 1 85 ? -2.082 -3.195 18.052 1.00 96.06 85 ASN A C 1
ATOM 699 O O . ASN A 1 85 ? -2.326 -4.376 18.305 1.00 96.06 85 ASN A O 1
ATOM 703 N N . GLU A 1 86 ? -2.138 -2.732 16.802 1.00 96.88 86 GLU A N 1
ATOM 704 C CA . GLU A 1 86 ? -2.591 -3.506 15.634 1.00 96.88 86 GLU A CA 1
ATOM 705 C C . GLU A 1 86 ? -1.484 -4.411 15.059 1.00 96.88 86 GLU A C 1
ATOM 707 O O . GLU A 1 86 ? -1.210 -4.443 13.857 1.00 96.88 86 GLU A O 1
ATOM 712 N N . TYR A 1 87 ? -0.799 -5.160 15.925 1.00 95.00 87 TYR A N 1
ATOM 713 C CA . TYR A 1 87 ? 0.385 -5.944 15.552 1.00 95.00 87 TYR A CA 1
ATOM 714 C C . TYR A 1 87 ? 0.094 -7.054 14.540 1.00 95.00 87 TYR A C 1
ATOM 716 O O . TYR A 1 87 ? 0.966 -7.402 13.744 1.00 95.00 87 TYR A O 1
ATOM 724 N N . LYS A 1 88 ? -1.133 -7.590 14.542 1.00 96.12 88 LYS A N 1
ATOM 725 C CA . LYS A 1 88 ? -1.566 -8.564 13.537 1.00 96.12 88 LYS A CA 1
ATOM 726 C C . LYS A 1 88 ? -1.538 -7.944 12.138 1.00 96.12 88 LYS A C 1
ATOM 728 O O . LYS A 1 88 ? -0.909 -8.503 11.249 1.00 96.12 88 LYS A O 1
ATOM 733 N N . VAL A 1 89 ? -2.125 -6.756 11.975 1.00 96.44 89 VAL A N 1
ATOM 734 C CA . VAL A 1 89 ? -2.134 -6.031 10.695 1.00 96.44 89 VAL A CA 1
ATOM 735 C C . VAL A 1 89 ? -0.707 -5.709 10.246 1.00 96.44 89 VAL A C 1
ATOM 737 O O . VAL A 1 89 ? -0.379 -5.902 9.078 1.00 96.44 89 VAL A O 1
ATOM 740 N N . ILE A 1 90 ? 0.167 -5.288 11.172 1.00 95.62 90 ILE A N 1
ATOM 741 C CA . ILE A 1 90 ? 1.588 -5.042 10.870 1.00 95.62 90 ILE A CA 1
ATOM 742 C C . ILE A 1 90 ? 2.241 -6.293 10.277 1.00 95.62 90 ILE A C 1
ATOM 744 O O . ILE A 1 90 ? 2.916 -6.206 9.249 1.00 95.62 90 ILE A O 1
ATOM 748 N N . ASN A 1 91 ? 2.048 -7.444 10.921 1.00 95.56 91 ASN A N 1
ATOM 749 C CA . ASN A 1 91 ? 2.641 -8.704 10.494 1.00 95.56 91 ASN A CA 1
ATOM 750 C C . ASN A 1 91 ? 2.082 -9.169 9.143 1.00 95.56 91 ASN A C 1
ATOM 752 O O . ASN A 1 91 ? 2.853 -9.542 8.261 1.00 95.56 91 ASN A O 1
ATOM 756 N N . ASP A 1 92 ? 0.764 -9.105 8.967 1.00 96.62 92 ASP A N 1
ATOM 757 C CA . ASP A 1 92 ? 0.091 -9.591 7.765 1.00 96.62 92 ASP A CA 1
ATOM 758 C C . ASP A 1 92 ? 0.484 -8.750 6.540 1.00 96.62 92 ASP A C 1
ATOM 760 O O . ASP A 1 92 ? 0.936 -9.291 5.528 1.00 96.62 92 ASP A O 1
ATOM 764 N N . VAL A 1 93 ? 0.431 -7.420 6.653 1.00 95.94 93 VAL A N 1
ATOM 765 C CA . VAL A 1 93 ? 0.771 -6.495 5.556 1.00 95.94 93 VAL A CA 1
ATOM 766 C C . VAL A 1 93 ? 2.272 -6.523 5.233 1.00 95.94 93 VAL A C 1
ATOM 768 O O . VAL A 1 93 ? 2.656 -6.511 4.061 1.00 95.94 93 VAL A O 1
ATOM 771 N N . SER A 1 94 ? 3.138 -6.663 6.242 1.00 91.31 94 SER A N 1
ATOM 772 C CA . SER A 1 94 ? 4.578 -6.892 6.027 1.00 91.31 94 SER A CA 1
ATOM 773 C C . SER A 1 94 ? 4.863 -8.242 5.358 1.00 91.31 94 SER A C 1
ATOM 775 O O . SER A 1 94 ? 5.770 -8.365 4.534 1.00 91.31 94 SER A O 1
ATOM 777 N N . GLY A 1 95 ? 4.088 -9.277 5.690 1.00 92.88 95 GLY A N 1
ATOM 778 C CA . GLY A 1 95 ? 4.165 -10.581 5.037 1.00 92.88 95 GLY A CA 1
ATOM 779 C C . GLY A 1 95 ? 3.782 -10.496 3.559 1.00 92.88 95 GLY A C 1
ATOM 780 O O . GLY A 1 95 ? 4.503 -11.010 2.700 1.00 92.88 95 GLY A O 1
ATOM 781 N N . ILE A 1 96 ? 2.693 -9.781 3.265 1.00 92.38 96 ILE A N 1
ATOM 782 C CA . ILE A 1 96 ? 2.224 -9.495 1.906 1.00 92.38 96 ILE A CA 1
ATOM 783 C C . ILE A 1 96 ? 3.314 -8.783 1.093 1.00 92.38 96 ILE A C 1
ATOM 785 O O . ILE A 1 96 ? 3.635 -9.231 -0.009 1.00 92.38 96 ILE A O 1
ATOM 789 N N . SER A 1 97 ? 3.949 -7.739 1.636 1.00 89.44 97 SER A N 1
ATOM 790 C CA . SER A 1 97 ? 4.985 -6.988 0.909 1.00 89.44 97 SER A CA 1
ATOM 791 C C . SER A 1 97 ? 6.175 -7.861 0.512 1.00 89.44 97 SER A C 1
ATOM 793 O O . SER A 1 97 ? 6.643 -7.793 -0.623 1.00 89.44 97 SER A O 1
ATOM 795 N N . LYS A 1 98 ? 6.617 -8.765 1.394 1.00 89.19 98 LYS A N 1
ATOM 796 C CA . LYS A 1 98 ? 7.704 -9.707 1.096 1.00 89.19 98 LYS A CA 1
ATOM 797 C C . LYS A 1 98 ? 7.361 -10.625 -0.079 1.00 89.19 98 LYS A C 1
ATOM 799 O O . LYS A 1 98 ? 8.223 -10.897 -0.921 1.00 89.19 98 LYS A O 1
ATOM 804 N N . VAL A 1 99 ? 6.116 -11.101 -0.140 1.00 90.31 99 VAL A N 1
ATOM 805 C CA . VAL A 1 99 ? 5.626 -11.939 -1.244 1.00 90.31 99 VAL A CA 1
ATOM 806 C C . VAL A 1 99 ? 5.572 -11.134 -2.541 1.00 90.31 99 VAL A C 1
ATOM 808 O O . VAL A 1 99 ? 6.097 -11.597 -3.555 1.00 90.31 99 VAL A O 1
ATOM 811 N N . ILE A 1 100 ? 5.015 -9.920 -2.507 1.00 89.75 100 ILE A N 1
ATOM 812 C CA . ILE A 1 100 ? 4.939 -9.021 -3.667 1.00 89.75 100 ILE A CA 1
ATOM 813 C C . ILE A 1 100 ? 6.334 -8.721 -4.214 1.00 89.75 100 ILE A C 1
ATOM 815 O O . ILE A 1 100 ? 6.581 -8.942 -5.395 1.00 89.75 100 ILE A O 1
ATOM 819 N N . THR A 1 101 ? 7.266 -8.273 -3.372 1.00 85.94 101 THR A N 1
ATOM 820 C CA . THR A 1 101 ? 8.631 -7.925 -3.794 1.00 85.94 101 THR A CA 1
ATOM 821 C C . THR A 1 101 ? 9.345 -9.122 -4.420 1.00 85.94 101 THR A C 1
ATOM 823 O O . THR A 1 101 ? 10.023 -8.986 -5.439 1.00 85.94 101 THR A O 1
ATOM 826 N N . SER A 1 102 ? 9.144 -10.320 -3.862 1.00 85.81 102 SER A N 1
ATOM 827 C CA . SER A 1 102 ? 9.692 -11.556 -4.432 1.00 85.81 102 SER A CA 1
ATOM 828 C C . SER A 1 102 ? 9.109 -11.847 -5.820 1.00 85.81 102 SER A C 1
ATOM 830 O O . SER A 1 102 ? 9.856 -12.178 -6.740 1.00 85.81 102 SER A O 1
ATOM 832 N N . LYS A 1 103 ? 7.790 -11.681 -5.996 1.00 86.19 103 LYS A N 1
ATOM 833 C CA . LYS A 1 103 ? 7.120 -11.854 -7.291 1.00 86.19 103 LYS A CA 1
ATOM 834 C C . LYS A 1 103 ? 7.552 -10.804 -8.318 1.00 86.19 103 LYS A C 1
ATOM 836 O O . LYS A 1 103 ? 7.894 -11.181 -9.434 1.00 86.19 103 LYS A O 1
ATOM 841 N N . LYS A 1 104 ? 7.618 -9.518 -7.952 1.00 85.12 104 LYS A N 1
ATOM 842 C CA . LYS A 1 104 ? 8.111 -8.435 -8.828 1.00 85.12 104 LYS A CA 1
ATOM 843 C C . LYS A 1 104 ? 9.531 -8.722 -9.317 1.00 85.12 104 LYS A C 1
ATOM 845 O O . LYS A 1 104 ? 9.809 -8.670 -10.510 1.00 85.12 104 LYS A O 1
ATOM 850 N N . SER A 1 105 ? 10.415 -9.154 -8.413 1.00 82.56 105 SER A N 1
ATOM 851 C CA . SER A 1 105 ? 11.782 -9.548 -8.777 1.00 82.56 105 SER A CA 1
ATOM 852 C C . SER A 1 105 ? 11.829 -10.720 -9.767 1.00 82.56 105 SER A C 1
ATOM 854 O O . SER A 1 105 ? 12.718 -10.767 -10.618 1.00 82.56 105 SER A O 1
ATOM 856 N N . ALA A 1 106 ? 10.880 -11.660 -9.682 1.00 84.00 106 ALA A N 1
ATOM 857 C CA . ALA A 1 106 ? 10.749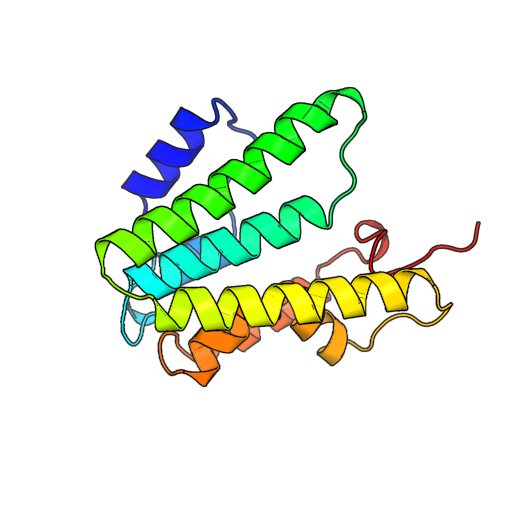 -12.742 -10.653 1.00 84.00 106 ALA A CA 1
ATOM 858 C C . ALA A 1 106 ? 10.247 -12.230 -12.016 1.00 84.00 106 ALA A C 1
ATOM 860 O O . ALA A 1 106 ? 10.838 -12.587 -13.035 1.00 84.00 106 ALA A O 1
ATOM 861 N N . TYR A 1 107 ? 9.239 -11.349 -12.035 1.00 80.56 107 TYR A N 1
ATOM 862 C CA . TYR A 1 107 ? 8.720 -10.720 -13.257 1.00 80.56 107 TYR A CA 1
ATOM 863 C C . TYR A 1 107 ? 9.786 -9.909 -14.004 1.00 80.56 107 TYR A C 1
ATOM 865 O O . TYR A 1 107 ? 9.918 -10.043 -15.215 1.00 80.56 107 TYR A O 1
ATOM 873 N N . ALA A 1 108 ? 10.668 -9.201 -13.294 1.00 74.44 108 ALA A N 1
ATOM 874 C CA . ALA A 1 108 ? 11.802 -8.491 -13.901 1.00 74.44 108 ALA A CA 1
ATOM 875 C C . ALA A 1 108 ? 12.815 -9.407 -14.641 1.00 74.44 108 ALA A C 1
ATOM 877 O O . ALA A 1 108 ? 13.702 -8.936 -15.371 1.00 74.44 108 ALA A O 1
ATOM 878 N N . ARG A 1 109 ? 12.735 -10.729 -14.439 1.00 75.88 109 ARG A N 1
ATOM 879 C CA . ARG A 1 109 ? 13.626 -11.730 -15.052 1.00 75.88 109 ARG A CA 1
ATOM 880 C C . ARG A 1 109 ? 12.982 -12.500 -16.200 1.00 75.88 109 ARG A C 1
ATOM 882 O O . ARG A 1 109 ? 13.719 -13.176 -16.914 1.00 75.88 109 ARG A O 1
ATOM 889 N N . ILE A 1 110 ? 11.667 -12.405 -16.384 1.00 75.50 110 ILE A N 1
ATOM 890 C CA . ILE A 1 110 ? 10.944 -13.112 -17.446 1.00 75.50 110 ILE A CA 1
ATOM 891 C C . ILE A 1 110 ? 10.436 -12.132 -18.517 1.00 75.50 110 ILE A C 1
ATOM 893 O O . ILE A 1 110 ? 10.257 -10.954 -18.225 1.00 75.50 110 ILE A O 1
ATOM 897 N N . PRO A 1 111 ? 10.240 -12.583 -19.770 1.00 65.38 111 PRO A N 1
ATOM 898 C CA . PRO A 1 111 ? 9.769 -11.728 -20.864 1.00 65.38 111 PRO A CA 1
ATOM 899 C C . PRO A 1 111 ? 8.258 -11.463 -20.826 1.00 65.38 111 PRO A C 1
ATOM 901 O O . PRO A 1 111 ? 7.746 -10.714 -21.652 1.00 65.38 111 PRO A O 1
ATOM 904 N N . GLU A 1 112 ? 7.533 -12.140 -19.937 1.00 75.19 112 GLU A N 1
ATOM 905 C CA . GLU A 1 112 ? 6.078 -12.112 -19.888 1.00 75.19 112 GLU A CA 1
ATOM 906 C C . GLU A 1 112 ? 5.592 -10.991 -18.978 1.00 75.19 112 GLU A C 1
ATOM 908 O O . GLU A 1 112 ? 5.997 -10.887 -17.819 1.00 75.19 112 GLU A O 1
ATOM 913 N N . ASN A 1 113 ? 4.670 -10.188 -19.501 1.00 74.44 113 ASN A N 1
ATOM 914 C CA . ASN A 1 113 ? 3.961 -9.211 -18.693 1.00 74.44 113 ASN A CA 1
ATOM 915 C C . ASN A 1 113 ? 2.928 -9.924 -17.803 1.00 74.44 113 ASN A C 1
ATOM 917 O O . ASN A 1 113 ? 2.286 -10.883 -18.249 1.00 74.44 113 ASN A O 1
ATOM 921 N N . PRO A 1 114 ? 2.734 -9.470 -16.555 1.00 79.69 114 PRO A N 1
ATOM 922 C CA . PRO A 1 114 ? 1.705 -10.021 -15.685 1.00 79.69 114 PRO A CA 1
ATOM 923 C C . PRO A 1 114 ? 0.309 -9.815 -16.283 1.00 79.69 114 PRO A C 1
ATOM 925 O O . PRO A 1 114 ? 0.031 -8.821 -16.954 1.00 79.69 114 PRO A O 1
ATOM 928 N N . SER A 1 115 ? -0.596 -10.754 -16.003 1.00 83.50 115 SER A N 1
ATOM 929 C CA . SER A 1 115 ? -2.020 -10.565 -16.303 1.00 83.50 115 SER A CA 1
ATOM 930 C C . SER A 1 115 ? -2.592 -9.387 -15.508 1.00 83.50 115 SER A C 1
ATOM 932 O O . SER A 1 115 ? -2.070 -9.058 -14.445 1.00 83.50 115 SER A O 1
ATOM 934 N N . HIS A 1 116 ? -3.710 -8.814 -15.959 1.00 82.06 116 HIS A N 1
ATOM 935 C CA . HIS A 1 116 ? -4.393 -7.720 -15.255 1.00 82.06 116 HIS A CA 1
ATOM 936 C C . HIS A 1 116 ? -4.633 -8.038 -13.765 1.00 82.06 116 HIS A C 1
ATOM 938 O O . HIS A 1 116 ? -4.262 -7.263 -12.888 1.00 82.06 116 HIS A O 1
ATOM 944 N N . LYS A 1 117 ? -5.139 -9.241 -13.461 1.00 84.31 117 LYS A N 1
ATOM 945 C CA . LYS A 1 117 ? -5.365 -9.702 -12.082 1.00 84.31 117 LYS A CA 1
ATOM 946 C C . LYS A 1 117 ? -4.073 -9.827 -11.272 1.00 84.31 117 LYS A C 1
ATOM 948 O O . LYS A 1 117 ? -4.064 -9.556 -10.073 1.00 84.31 117 LYS A O 1
ATOM 953 N N . GLU A 1 118 ? -2.983 -10.258 -11.901 1.00 86.31 118 GLU A N 1
ATOM 954 C CA . GLU A 1 118 ? -1.692 -10.339 -11.215 1.00 86.31 118 GLU A CA 1
ATOM 955 C C . GLU A 1 118 ? -1.129 -8.935 -10.968 1.00 86.31 118 GLU A C 1
ATOM 957 O O . GLU A 1 118 ? -0.628 -8.669 -9.882 1.00 86.31 118 GLU A O 1
ATOM 962 N N . LEU A 1 119 ? -1.280 -8.011 -11.920 1.00 84.94 119 LEU A N 1
ATOM 963 C CA . LEU A 1 119 ? -0.850 -6.621 -11.778 1.00 84.94 119 LEU A CA 1
ATOM 964 C C . LEU A 1 119 ? -1.568 -5.919 -10.615 1.00 84.94 119 LEU A C 1
ATOM 966 O O . LEU A 1 119 ? -0.912 -5.269 -9.801 1.00 84.94 119 LEU A O 1
ATOM 970 N N . GLN A 1 120 ? -2.878 -6.144 -10.462 1.00 87.94 120 GLN A N 1
ATOM 971 C CA . GLN A 1 120 ? -3.637 -5.706 -9.284 1.00 87.94 120 GLN A CA 1
ATOM 972 C C . GLN A 1 120 ? -3.009 -6.217 -7.984 1.00 87.94 120 GLN A C 1
ATOM 974 O O . GLN A 1 120 ? -2.754 -5.442 -7.068 1.00 87.94 120 GLN A O 1
ATOM 979 N N . HIS A 1 121 ? -2.700 -7.514 -7.897 1.00 89.00 121 HIS A N 1
ATOM 980 C CA . HIS A 1 121 ? -2.089 -8.079 -6.693 1.00 89.00 121 HIS A CA 1
ATOM 981 C C . HIS A 1 121 ? -0.675 -7.538 -6.450 1.00 89.00 121 HIS A C 1
ATOM 983 O O . HIS A 1 121 ? -0.292 -7.318 -5.304 1.00 89.00 121 HIS A O 1
ATOM 989 N N . LEU A 1 122 ? 0.111 -7.304 -7.500 1.00 88.81 122 LEU A N 1
ATOM 990 C CA . LEU A 1 122 ? 1.468 -6.776 -7.365 1.00 88.81 122 LEU A CA 1
ATOM 991 C C . LEU A 1 122 ? 1.480 -5.323 -6.876 1.00 88.81 122 LEU A C 1
ATOM 993 O O . LEU A 1 122 ? 2.381 -4.951 -6.127 1.00 88.81 122 LEU A O 1
ATOM 997 N N . LEU A 1 123 ? 0.510 -4.508 -7.285 1.00 88.81 123 LEU A N 1
ATOM 998 C CA . LEU A 1 123 ? 0.478 -3.080 -6.961 1.00 88.81 123 LEU A CA 1
ATOM 999 C C . LEU A 1 123 ? -0.394 -2.741 -5.749 1.00 88.81 123 LEU A C 1
ATOM 1001 O O . LEU A 1 123 ? -0.119 -1.758 -5.069 1.00 88.81 123 LEU A O 1
ATOM 1005 N N . PHE A 1 124 ? -1.423 -3.547 -5.476 1.00 93.62 124 PHE A N 1
ATOM 1006 C CA . PHE A 1 124 ? -2.502 -3.192 -4.551 1.00 93.62 124 PHE A CA 1
ATOM 1007 C C . PHE A 1 124 ? -2.856 -4.266 -3.525 1.00 93.62 124 PHE A C 1
ATOM 1009 O O . PHE A 1 124 ? -3.821 -4.087 -2.785 1.00 93.62 124 PHE A O 1
ATOM 1016 N N . ALA A 1 125 ? -2.100 -5.361 -3.405 1.00 94.31 125 ALA A N 1
ATOM 1017 C CA . ALA A 1 125 ? -2.410 -6.394 -2.410 1.00 94.31 125 ALA A CA 1
ATOM 1018 C C . ALA A 1 125 ? -2.580 -5.890 -0.954 1.00 94.31 125 ALA A C 1
ATOM 1020 O O . ALA A 1 125 ? -3.427 -6.449 -0.258 1.00 94.31 125 ALA A O 1
ATOM 1021 N N . PRO A 1 126 ? -1.889 -4.835 -0.470 1.00 96.12 126 PRO A N 1
ATOM 1022 C CA . PRO A 1 126 ? -2.226 -4.226 0.819 1.00 96.12 126 PRO A CA 1
ATOM 1023 C C . PRO A 1 126 ? -3.650 -3.648 0.878 1.00 96.12 126 PRO A C 1
ATOM 1025 O O . PRO A 1 126 ? -4.337 -3.824 1.878 1.00 96.12 126 PRO A O 1
ATOM 1028 N N . LEU A 1 127 ? -4.130 -2.992 -0.183 1.00 96.31 127 LEU A N 1
ATOM 1029 C CA . LEU A 1 127 ? -5.506 -2.483 -0.240 1.00 96.31 127 LEU A CA 1
ATOM 1030 C C . LEU A 1 127 ? -6.529 -3.615 -0.390 1.00 96.31 127 LEU A C 1
ATOM 1032 O O . LEU A 1 127 ? -7.574 -3.576 0.251 1.00 96.31 127 LEU A O 1
ATOM 1036 N N . ILE A 1 128 ? -6.202 -4.653 -1.164 1.00 95.81 128 ILE A N 1
ATOM 1037 C CA . ILE A 1 128 ? -7.021 -5.871 -1.281 1.00 95.81 128 ILE A CA 1
ATOM 1038 C C . ILE A 1 128 ? -7.200 -6.522 0.101 1.00 95.81 128 ILE A C 1
ATOM 1040 O O . ILE A 1 128 ? -8.318 -6.864 0.477 1.00 95.81 128 ILE A O 1
ATOM 1044 N N . TYR A 1 129 ? -6.136 -6.582 0.914 1.00 97.12 129 TYR A N 1
ATOM 1045 C CA . TYR A 1 129 ? -6.203 -7.075 2.295 1.00 97.12 129 TYR A CA 1
ATOM 1046 C C . TYR A 1 129 ? -7.237 -6.325 3.150 1.00 97.12 129 TYR A C 1
ATOM 1048 O O . TYR A 1 129 ? -7.887 -6.950 3.993 1.00 97.12 129 TYR A O 1
ATOM 1056 N N . LEU A 1 130 ? -7.419 -5.012 2.947 1.00 97.44 130 LEU A N 1
ATOM 1057 C CA . LEU A 1 130 ? -8.431 -4.244 3.681 1.00 97.44 130 LEU A CA 1
ATOM 1058 C C . LEU A 1 130 ? -9.846 -4.725 3.369 1.00 97.44 130 LEU A C 1
ATOM 1060 O O . LEU A 1 130 ? -10.663 -4.816 4.283 1.00 97.44 130 LEU A O 1
ATOM 1064 N N . VAL A 1 131 ? -10.134 -5.042 2.108 1.00 96.50 131 VAL A N 1
ATOM 1065 C CA . VAL A 1 131 ? -11.450 -5.548 1.702 1.00 96.50 131 VAL A CA 1
ATOM 1066 C C . VAL A 1 131 ? -11.645 -6.977 2.203 1.00 96.50 131 VAL A C 1
ATOM 1068 O O . VAL A 1 131 ? -12.629 -7.255 2.885 1.00 96.50 131 VAL A O 1
ATOM 1071 N N . ASP A 1 132 ? -10.664 -7.855 1.976 1.00 96.19 132 ASP A N 1
ATOM 1072 C CA . ASP A 1 132 ? -10.730 -9.276 2.351 1.00 96.19 132 ASP A CA 1
ATOM 1073 C C . ASP A 1 132 ? -10.923 -9.499 3.861 1.00 96.19 132 ASP A C 1
ATOM 1075 O O . ASP A 1 132 ? -11.476 -10.514 4.285 1.00 96.19 132 ASP A O 1
ATOM 1079 N N . ASN A 1 133 ? -10.475 -8.550 4.690 1.00 96.94 133 ASN A N 1
ATOM 1080 C CA . ASN A 1 133 ? -10.618 -8.600 6.147 1.00 96.94 133 ASN A CA 1
ATOM 1081 C C . ASN A 1 133 ? -11.737 -7.687 6.681 1.00 96.94 133 ASN A C 1
ATOM 1083 O O . ASN A 1 133 ? -11.868 -7.517 7.895 1.00 96.94 133 ASN A O 1
ATOM 1087 N N . GLY A 1 134 ? -12.555 -7.111 5.796 1.00 95.94 134 GLY A N 1
ATOM 1088 C CA . GLY A 1 134 ? -13.736 -6.333 6.161 1.00 95.94 134 GLY A CA 1
ATOM 1089 C C . GLY A 1 134 ? -13.429 -4.992 6.827 1.00 95.94 134 GLY A C 1
ATOM 1090 O O . GLY A 1 134 ? -14.200 -4.554 7.676 1.00 95.94 134 GLY A O 1
ATOM 1091 N N . TYR A 1 135 ? -12.302 -4.357 6.499 1.00 96.56 135 TYR A N 1
ATOM 1092 C CA . TYR A 1 135 ? -11.968 -2.993 6.927 1.00 96.56 135 TYR A CA 1
ATOM 1093 C C . TYR A 1 135 ? -12.524 -1.935 5.964 1.00 96.56 135 TYR A C 1
ATOM 1095 O O . TYR A 1 135 ? -12.964 -0.873 6.405 1.00 96.56 135 TYR A O 1
ATOM 1103 N N . ALA A 1 136 ? -12.542 -2.232 4.662 1.00 96.62 136 ALA A N 1
ATOM 1104 C CA . ALA A 1 136 ? -12.978 -1.324 3.601 1.00 96.62 136 ALA A CA 1
ATOM 1105 C C . ALA A 1 136 ? -14.094 -1.938 2.744 1.00 96.62 136 ALA A C 1
ATOM 1107 O O . ALA A 1 136 ? -14.220 -3.158 2.654 1.00 96.62 136 ALA A O 1
ATOM 1108 N N . HIS A 1 137 ? -14.896 -1.083 2.110 1.00 96.31 137 HIS A N 1
ATOM 1109 C CA . HIS A 1 137 ? -15.977 -1.509 1.225 1.00 96.31 137 HIS A CA 1
ATOM 1110 C C . HIS A 1 137 ? -15.443 -2.111 -0.093 1.00 96.31 137 HIS A C 1
ATOM 1112 O O . HIS A 1 137 ? -14.427 -1.663 -0.627 1.00 96.31 137 HIS A O 1
ATOM 1118 N N . GLU A 1 138 ? -16.161 -3.085 -0.666 1.00 94.69 138 GLU A N 1
ATOM 1119 C CA . GLU A 1 138 ? -15.778 -3.784 -1.912 1.00 94.69 138 GLU A CA 1
ATOM 1120 C C . GLU A 1 138 ? -15.671 -2.858 -3.134 1.00 94.69 138 GLU A C 1
ATOM 1122 O O . GLU A 1 138 ? -14.993 -3.179 -4.108 1.00 94.69 138 GLU A O 1
ATOM 1127 N N . SER A 1 139 ? -16.280 -1.670 -3.070 1.00 94.06 139 SER A N 1
ATOM 1128 C CA . SER A 1 139 ? -16.142 -0.619 -4.090 1.00 94.06 139 SER A CA 1
ATOM 1129 C C . SER A 1 139 ? -14.692 -0.175 -4.300 1.00 94.06 139 SER A C 1
ATOM 1131 O O . SER A 1 139 ? -14.388 0.380 -5.355 1.00 94.06 139 SER A O 1
ATOM 1133 N N . LEU A 1 140 ? -13.791 -0.457 -3.351 1.00 94.50 140 LEU A N 1
ATOM 1134 C CA . LEU A 1 140 ? -12.355 -0.243 -3.515 1.00 94.50 140 LEU A CA 1
ATOM 1135 C C . LEU A 1 140 ? -11.774 -1.061 -4.678 1.00 94.50 140 LEU A C 1
ATOM 1137 O O . LEU A 1 140 ? -10.875 -0.572 -5.358 1.00 94.50 140 LEU A O 1
ATOM 1141 N N . PHE A 1 141 ? -12.300 -2.260 -4.959 1.00 93.31 141 PHE A N 1
ATOM 1142 C CA . PHE A 1 141 ? -11.855 -3.052 -6.110 1.00 93.31 141 PHE A CA 1
ATOM 1143 C C . PHE A 1 141 ? -12.126 -2.335 -7.429 1.00 93.31 141 PHE A C 1
ATOM 1145 O O . PHE A 1 141 ? -11.238 -2.274 -8.268 1.00 93.31 141 PHE A O 1
ATOM 1152 N N . ASN A 1 142 ? -13.285 -1.687 -7.572 1.00 92.62 142 ASN A N 1
ATOM 1153 C CA . ASN A 1 142 ? -13.602 -0.924 -8.782 1.00 92.62 142 ASN A CA 1
ATOM 1154 C C . ASN A 1 142 ? -12.604 0.222 -9.008 1.00 92.62 142 ASN A C 1
ATOM 1156 O O . ASN A 1 142 ? -12.240 0.511 -10.144 1.00 92.62 142 ASN A O 1
ATOM 1160 N N . LEU A 1 143 ? -12.156 0.871 -7.929 1.00 92.50 143 LEU A N 1
ATOM 1161 C CA . LEU A 1 143 ? -11.160 1.937 -8.013 1.00 92.50 143 LEU A CA 1
ATOM 1162 C C . LEU A 1 143 ? -9.772 1.396 -8.387 1.00 92.50 143 LEU A C 1
ATOM 1164 O O . LEU A 1 143 ? -9.055 2.023 -9.164 1.00 92.50 143 LEU A O 1
ATOM 1168 N N . ILE A 1 144 ? -9.402 0.230 -7.850 1.00 92.12 144 ILE A N 1
ATOM 1169 C CA . ILE A 1 144 ? -8.172 -0.476 -8.230 1.00 92.12 144 ILE A CA 1
ATOM 1170 C C . ILE A 1 144 ? -8.217 -0.841 -9.718 1.00 92.12 144 ILE A C 1
ATOM 1172 O O . ILE A 1 144 ? -7.254 -0.567 -10.428 1.00 92.12 144 ILE A O 1
ATOM 1176 N N . ASP A 1 145 ? -9.325 -1.410 -10.194 1.00 89.06 145 ASP A N 1
ATOM 1177 C CA . ASP A 1 145 ? -9.506 -1.810 -11.592 1.00 89.06 1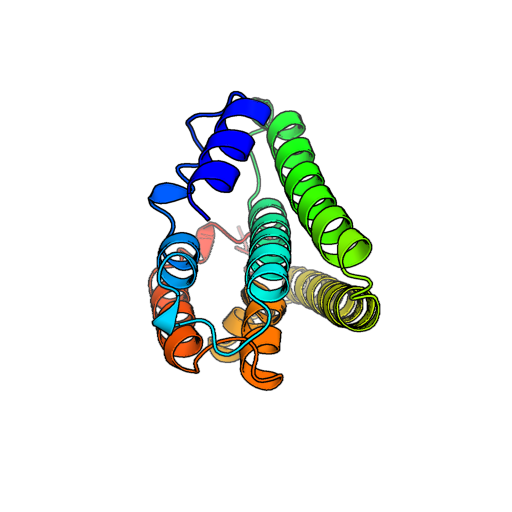45 ASP A CA 1
ATOM 1178 C C . ASP A 1 145 ? -9.326 -0.612 -12.534 1.00 89.06 145 ASP A C 1
ATOM 1180 O O . ASP A 1 145 ? -8.504 -0.672 -13.449 1.00 89.06 145 ASP A O 1
ATOM 1184 N N . GLN A 1 146 ? -10.002 0.507 -12.245 1.00 88.19 146 GLN A N 1
ATOM 1185 C CA . GLN A 1 146 ? -9.871 1.757 -13.006 1.00 88.19 146 GLN A CA 1
ATOM 1186 C C . GLN A 1 146 ? -8.427 2.267 -13.034 1.00 88.19 146 GLN A C 1
ATOM 1188 O O . GLN A 1 146 ? -7.908 2.616 -14.090 1.00 88.19 146 GLN A O 1
ATOM 1193 N N . TYR A 1 147 ? -7.741 2.257 -11.888 1.00 86.56 147 TYR A N 1
ATOM 1194 C CA . TYR A 1 147 ? -6.351 2.701 -11.830 1.00 86.56 147 TYR A CA 1
ATOM 1195 C C . TYR A 1 147 ? -5.425 1.829 -12.685 1.00 86.56 147 TYR A C 1
ATOM 1197 O O . TYR A 1 147 ? -4.501 2.339 -13.312 1.00 86.56 147 TYR A O 1
ATOM 1205 N N . ILE A 1 148 ? -5.645 0.511 -12.709 1.00 83.88 148 ILE A N 1
ATOM 1206 C CA . ILE A 1 148 ? -4.840 -0.401 -13.527 1.00 83.88 148 ILE A CA 1
ATOM 1207 C C . ILE A 1 148 ? -5.086 -0.184 -15.022 1.00 83.88 148 ILE A C 1
ATOM 1209 O O . ILE A 1 148 ? -4.142 -0.301 -15.800 1.00 83.88 148 ILE A O 1
ATOM 1213 N N . GLU A 1 149 ? -6.320 0.119 -15.429 1.00 82.12 149 GLU A N 1
ATOM 1214 C CA . GLU A 1 149 ? -6.640 0.454 -16.824 1.00 82.12 149 GLU A CA 1
ATOM 1215 C C . GLU A 1 149 ? -5.943 1.743 -17.285 1.00 82.12 149 GLU A C 1
ATOM 1217 O O . GLU A 1 149 ? -5.487 1.814 -18.427 1.00 82.12 149 GLU A O 1
ATOM 1222 N N . ASP A 1 150 ? -5.800 2.718 -16.384 1.00 77.81 150 ASP A N 1
ATOM 1223 C CA . ASP A 1 150 ? -5.170 4.015 -16.658 1.00 77.81 150 ASP A CA 1
ATOM 1224 C C . ASP A 1 150 ? -3.639 4.015 -16.481 1.00 77.81 150 ASP A C 1
ATOM 1226 O O . ASP A 1 150 ? -2.953 4.958 -16.894 1.00 77.81 150 ASP A O 1
ATOM 1230 N N . VAL A 1 151 ? -3.078 2.979 -15.851 1.00 73.50 151 VAL A N 1
ATOM 1231 C CA . VAL A 1 151 ? -1.640 2.886 -15.592 1.00 73.50 151 VAL A CA 1
ATOM 1232 C C . VAL A 1 151 ? -0.872 2.658 -16.887 1.00 73.50 151 VAL A C 1
ATOM 1234 O O . VAL A 1 151 ? -1.025 1.655 -17.584 1.00 73.50 151 VAL A O 1
ATOM 1237 N N . ASP A 1 152 ? 0.045 3.581 -17.165 1.00 65.50 152 ASP A N 1
ATOM 1238 C CA . ASP A 1 152 ? 1.041 3.397 -18.208 1.00 65.50 152 ASP A CA 1
ATOM 1239 C C . ASP A 1 152 ? 2.062 2.347 -17.752 1.00 65.50 152 ASP A C 1
ATOM 1241 O O . ASP A 1 152 ? 2.949 2.619 -16.934 1.00 65.50 152 ASP A O 1
ATOM 1245 N N . ALA A 1 153 ? 1.917 1.131 -18.284 1.00 62.25 153 ALA A N 1
ATOM 1246 C CA . ALA A 1 153 ? 2.807 0.006 -18.025 1.00 62.25 153 ALA A CA 1
ATOM 1247 C C . ALA A 1 153 ? 4.284 0.373 -18.260 1.00 62.25 153 ALA A C 1
ATOM 1249 O O . ALA A 1 153 ? 5.156 -0.112 -17.546 1.00 62.25 153 ALA A O 1
ATOM 1250 N N . ASP A 1 154 ? 4.572 1.310 -19.170 1.00 59.78 154 ASP A N 1
ATOM 1251 C CA . ASP A 1 154 ? 5.932 1.758 -19.471 1.00 59.78 154 ASP A CA 1
ATOM 1252 C C . ASP A 1 154 ? 6.627 2.464 -18.294 1.00 59.78 154 ASP A C 1
ATOM 1254 O O . ASP A 1 154 ? 7.847 2.642 -18.317 1.00 59.78 154 ASP A O 1
ATOM 1258 N N . ARG A 1 155 ? 5.873 2.848 -17.257 1.00 61.22 155 ARG A N 1
ATOM 1259 C CA . ARG A 1 155 ? 6.371 3.513 -16.043 1.00 61.22 155 ARG A CA 1
ATOM 1260 C C . ARG A 1 155 ? 6.597 2.548 -14.874 1.00 61.22 155 ARG A C 1
ATOM 1262 O O . ARG A 1 155 ? 6.932 3.006 -13.786 1.00 61.22 155 ARG A O 1
ATOM 1269 N N . LEU A 1 156 ? 6.446 1.236 -15.091 1.00 66.44 156 LEU A N 1
ATOM 1270 C CA . LEU A 1 156 ? 6.627 0.182 -14.084 1.00 66.44 156 LEU A CA 1
ATOM 1271 C C . LEU A 1 156 ? 7.830 -0.725 -14.420 1.00 66.44 156 LEU A C 1
ATOM 1273 O O . LEU A 1 156 ? 7.662 -1.913 -14.717 1.00 66.44 156 LEU A O 1
ATOM 1277 N N . PRO A 1 157 ? 9.072 -0.209 -14.357 1.00 62.72 157 PRO A N 1
ATOM 1278 C CA . PRO A 1 157 ? 10.269 -0.914 -14.830 1.00 62.72 157 PRO A CA 1
ATOM 1279 C C . PRO A 1 157 ? 10.548 -2.231 -14.091 1.00 62.72 157 PRO A C 1
ATOM 1281 O O . PRO A 1 157 ? 11.170 -3.143 -14.638 1.00 62.72 157 PRO A O 1
ATOM 1284 N N . TYR A 1 158 ? 10.061 -2.363 -12.856 1.00 58.44 158 TYR A N 1
ATOM 1285 C CA . TYR A 1 158 ? 10.219 -3.567 -12.037 1.00 58.44 158 TYR A CA 1
ATOM 1286 C C . TYR A 1 158 ? 9.126 -4.622 -12.261 1.00 58.44 158 TYR A C 1
ATOM 1288 O O . TYR A 1 158 ? 9.159 -5.680 -11.630 1.00 58.44 158 TYR A O 1
ATOM 1296 N N . ILE A 1 159 ? 8.163 -4.345 -13.145 1.00 56.62 159 ILE A N 1
ATOM 1297 C CA . ILE A 1 159 ? 7.003 -5.202 -13.422 1.00 56.62 159 ILE A CA 1
ATOM 1298 C C . ILE A 1 159 ? 6.895 -5.522 -14.917 1.00 56.62 159 ILE A C 1
ATOM 1300 O O . ILE A 1 159 ? 6.516 -6.636 -15.274 1.00 56.62 159 ILE A O 1
ATOM 1304 N N . THR A 1 160 ? 7.294 -4.597 -15.790 1.00 54.00 160 THR A N 1
ATOM 1305 C CA . THR A 1 160 ? 7.321 -4.794 -17.242 1.00 54.00 160 THR A CA 1
ATOM 1306 C C . THR A 1 160 ? 8.713 -4.512 -17.781 1.00 54.00 160 THR A C 1
ATOM 1308 O O . THR A 1 160 ? 9.204 -3.382 -17.735 1.00 54.00 160 THR A O 1
ATOM 1311 N N . LYS A 1 161 ? 9.375 -5.539 -18.314 1.00 50.72 161 LYS A N 1
ATOM 1312 C CA . LYS A 1 161 ? 10.683 -5.365 -18.941 1.00 50.72 161 LYS A CA 1
ATOM 1313 C C . LYS A 1 161 ? 10.492 -4.993 -20.409 1.00 50.72 161 LYS A C 1
ATOM 1315 O O . LYS A 1 161 ? 10.060 -5.825 -21.203 1.00 50.72 161 LYS A O 1
ATOM 1320 N N . LYS A 1 162 ? 10.868 -3.774 -20.800 1.00 44.78 162 LYS A N 1
ATOM 1321 C CA . LYS A 1 162 ? 11.114 -3.478 -22.217 1.00 44.78 162 LYS A CA 1
ATOM 1322 C C . LYS A 1 162 ? 12.427 -4.146 -22.616 1.00 44.78 162 LYS A C 1
ATOM 1324 O O . LYS A 1 162 ? 13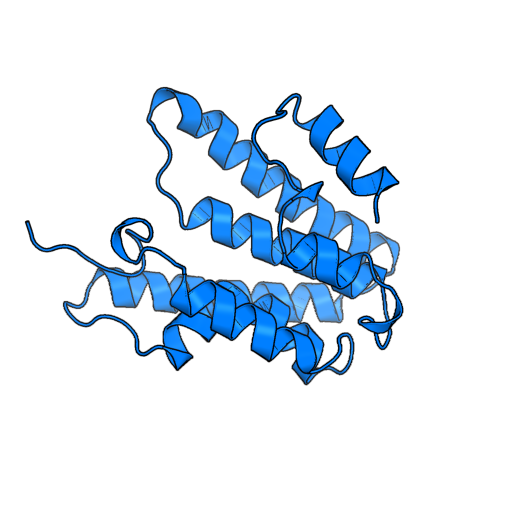.484 -3.804 -22.089 1.00 44.78 162 LYS A O 1
ATOM 1329 N N . PHE A 1 163 ? 12.368 -5.105 -23.536 1.00 37.41 163 PHE A N 1
ATOM 1330 C CA . PHE A 1 163 ? 13.543 -5.413 -24.344 1.00 37.41 163 PHE A CA 1
ATOM 1331 C C . PHE A 1 163 ? 13.785 -4.197 -25.242 1.00 37.41 163 PHE A C 1
ATOM 1333 O O . PHE A 1 163 ? 12.948 -3.885 -26.089 1.00 37.41 163 PHE A O 1
ATOM 1340 N N . GLY A 1 164 ? 14.878 -3.480 -24.981 1.00 35.88 164 GLY A N 1
ATOM 1341 C CA . GLY A 1 164 ? 15.542 -2.661 -25.992 1.00 35.88 164 GLY A CA 1
ATOM 1342 C C . GLY A 1 164 ? 16.390 -3.549 -26.887 1.00 35.88 164 GLY A C 1
ATOM 1343 O O . GLY A 1 164 ? 17.001 -4.496 -26.338 1.00 35.88 164 GLY A O 1
#

pLDDT: mean 83.81, std 13.31, range [35.88, 97.44]